Protein AF-A0A2G6IZ63-F1 (afdb_monomer)

Radius of gyration: 17.74 Å; Cα contacts (8 Å, |Δi|>4): 145; chains: 1; boun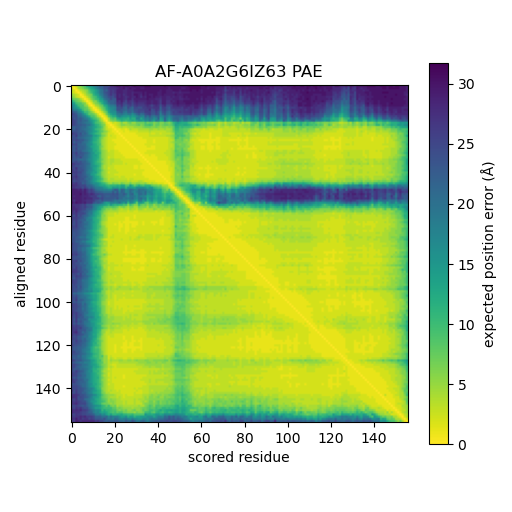ding box: 45×32×62 Å

Foldseek 3Di:
DDDPDPPPPPDVPPQLALLLADLLLQLVLCVLWPDPVRLVVLVCVQPPPDPPPPDDSSRSSSVLSVSLNVDSVSSNVSLVSSCVGQVVLLVVVPPDDPVVLLVVCVVCVVPDDSSNLSSSLSSLSRDNDPSSNVVSVVSSVSVVVVVVVVVVVVVD

Nearest PDB structures (foldseek):
  4mq9-assembly1_F  TM=1.870E-01  e=6.413E+00  Thermus thermophilus HB8

Mean predicted aligned error: 8.06 Å

Structure (mmCIF, N/CA/C/O backbone):
data_AF-A0A2G6IZ63-F1
#
_entry.id   AF-A0A2G6IZ63-F1
#
loop_
_atom_site.group_PDB
_atom_site.id
_atom_site.type_symbol
_atom_site.label_atom_id
_atom_site.label_alt_id
_atom_site.label_comp_id
_atom_site.label_asym_id
_atom_site.label_entity_id
_atom_site.label_seq_id
_atom_site.pdbx_PDB_ins_code
_atom_site.Cartn_x
_atom_site.Cartn_y
_atom_site.Cartn_z
_atom_site.occupancy
_atom_site.B_iso_or_equiv
_atom_site.auth_seq_id
_atom_site.auth_comp_id
_atom_site.auth_asym_id
_atom_site.auth_atom_id
_atom_site.pdbx_PDB_model_num
ATOM 1 N N . MET A 1 1 ? 24.941 15.567 42.173 1.00 46.56 1 MET A N 1
ATOM 2 C CA . MET A 1 1 ? 24.472 16.417 41.058 1.00 46.56 1 MET A CA 1
ATOM 3 C C . MET A 1 1 ? 24.296 15.521 39.843 1.00 46.56 1 MET A C 1
ATOM 5 O O . MET A 1 1 ? 25.286 15.123 39.244 1.00 46.56 1 MET A O 1
ATOM 9 N N . CYS A 1 2 ? 23.062 15.102 39.564 1.00 48.53 2 CYS A N 1
ATOM 10 C CA . CYS A 1 2 ? 22.741 14.231 38.434 1.00 48.53 2 CYS A CA 1
ATOM 11 C C . CYS A 1 2 ? 22.771 15.071 37.153 1.00 48.53 2 CYS A C 1
ATOM 13 O O . CYS A 1 2 ? 22.044 16.058 37.057 1.00 48.53 2 CYS A O 1
ATOM 15 N N . ARG A 1 3 ? 23.634 14.720 36.196 1.00 43.44 3 ARG A N 1
ATOM 16 C CA . ARG A 1 3 ? 23.564 15.293 34.848 1.00 43.44 3 ARG A CA 1
ATOM 17 C C . ARG A 1 3 ? 22.273 14.783 34.197 1.00 43.44 3 ARG A C 1
ATOM 19 O O . ARG A 1 3 ? 22.075 13.570 34.211 1.00 43.44 3 ARG A O 1
ATOM 26 N N . PRO A 1 4 ? 21.405 15.647 33.649 1.00 50.38 4 PRO A N 1
ATOM 27 C CA . PRO A 1 4 ? 20.358 15.173 32.762 1.00 50.38 4 PRO A CA 1
ATOM 28 C C . PRO A 1 4 ? 21.039 14.613 31.511 1.00 50.38 4 PRO A C 1
ATOM 30 O O . PRO A 1 4 ? 21.821 15.311 30.860 1.00 50.38 4 PRO A O 1
ATOM 33 N N . GLU A 1 5 ? 20.796 13.337 31.215 1.00 49.00 5 GLU A N 1
ATOM 34 C CA . GLU A 1 5 ? 21.132 12.783 29.909 1.00 49.00 5 GLU A CA 1
ATOM 35 C C . GLU A 1 5 ? 20.409 13.608 28.837 1.00 49.00 5 GLU A C 1
ATOM 37 O O . GLU A 1 5 ? 19.260 14.016 29.050 1.00 49.00 5 GLU A O 1
ATOM 42 N N . PRO A 1 6 ? 21.062 13.908 27.703 1.00 43.09 6 PRO A N 1
ATOM 43 C CA . PRO A 1 6 ? 20.392 14.570 26.605 1.00 43.09 6 PRO A CA 1
ATOM 44 C C . PRO A 1 6 ? 19.285 13.641 26.109 1.00 43.09 6 PRO A C 1
ATOM 46 O O . PRO A 1 6 ? 19.544 12.636 25.452 1.00 43.09 6 PRO A O 1
ATOM 49 N N . SER A 1 7 ? 18.051 13.998 26.472 1.00 43.84 7 SER A N 1
ATOM 50 C CA . SER A 1 7 ? 16.821 13.506 25.868 1.00 43.84 7 SER A CA 1
ATOM 51 C C . SER A 1 7 ? 17.053 13.444 24.365 1.00 43.84 7 SER A C 1
ATOM 53 O O . SER A 1 7 ? 17.343 14.477 23.754 1.00 43.84 7 SER A O 1
ATOM 55 N N . ALA A 1 8 ? 17.043 12.230 23.811 1.00 42.34 8 ALA A N 1
ATOM 56 C CA . ALA A 1 8 ? 17.238 11.991 22.396 1.00 42.34 8 ALA A CA 1
ATOM 57 C C . ALA A 1 8 ? 16.193 12.818 21.650 1.00 42.34 8 ALA A C 1
ATOM 59 O O . ALA A 1 8 ? 15.009 12.487 21.610 1.00 42.34 8 ALA A O 1
ATOM 60 N N . VAL A 1 9 ? 16.658 13.957 21.144 1.00 41.88 9 VAL A N 1
ATOM 61 C CA . VAL A 1 9 ? 15.921 14.862 20.285 1.00 41.88 9 VAL A CA 1
ATOM 62 C C . VAL A 1 9 ? 15.318 13.995 19.196 1.00 41.88 9 VAL A C 1
ATOM 64 O O . VAL A 1 9 ? 16.049 13.304 18.489 1.00 41.88 9 VAL A O 1
ATOM 67 N N . PHE A 1 10 ? 13.986 13.996 19.145 1.00 48.41 10 PHE A N 1
ATOM 68 C CA . PHE A 1 10 ? 13.156 13.404 18.108 1.00 48.41 10 PHE A CA 1
ATOM 69 C C . PHE A 1 10 ? 13.755 13.794 16.753 1.00 48.41 10 PHE A C 1
ATOM 71 O O . PHE A 1 10 ? 13.500 14.877 16.225 1.00 48.41 10 PHE A O 1
ATOM 78 N N . ALA A 1 11 ? 14.609 12.933 16.203 1.00 37.75 11 ALA A N 1
ATOM 79 C CA . ALA A 1 11 ? 14.905 12.999 14.794 1.00 37.75 11 ALA A CA 1
ATOM 80 C C . ALA A 1 11 ? 13.548 12.810 14.109 1.00 37.75 11 ALA A C 1
ATOM 82 O O . ALA A 1 11 ? 12.809 11.896 14.499 1.00 37.75 11 ALA A O 1
ATOM 83 N N . PRO A 1 12 ? 13.178 13.621 13.108 1.00 41.50 12 PRO A N 1
ATOM 84 C CA . PRO A 1 12 ? 12.194 13.147 12.163 1.00 41.50 12 PRO A CA 1
ATOM 85 C C . PRO A 1 12 ? 12.874 11.949 11.498 1.00 41.50 12 PRO A C 1
ATOM 87 O O . PRO A 1 12 ? 13.696 12.119 10.600 1.00 41.50 12 PRO A O 1
ATOM 90 N N . LEU A 1 13 ? 12.650 10.744 12.037 1.00 42.03 13 LEU A N 1
ATOM 91 C CA . LEU A 1 13 ? 13.073 9.497 11.419 1.00 42.03 13 LEU A CA 1
ATOM 92 C C . LEU A 1 13 ? 12.456 9.545 10.034 1.00 42.03 13 LEU A C 1
ATOM 94 O O . LEU A 1 13 ? 11.238 9.458 9.900 1.00 42.03 13 LEU A O 1
ATOM 98 N N . LEU A 1 14 ? 13.307 9.825 9.050 1.00 44.19 14 LEU A N 1
ATOM 99 C CA . LEU A 1 14 ? 12.985 9.939 7.640 1.00 44.19 14 LEU A CA 1
ATOM 100 C C . LEU A 1 14 ? 12.057 8.780 7.294 1.00 44.19 14 LEU A C 1
ATOM 102 O O . LEU A 1 14 ? 12.496 7.633 7.227 1.00 44.19 14 LEU A O 1
ATOM 106 N N . ALA A 1 15 ? 10.760 9.063 7.183 1.00 50.75 15 ALA A N 1
ATOM 107 C CA . ALA A 1 15 ? 9.773 8.045 6.904 1.00 50.75 15 ALA A CA 1
ATOM 108 C C . ALA A 1 15 ? 10.054 7.534 5.492 1.00 50.75 15 ALA A C 1
ATOM 110 O O . ALA A 1 15 ? 9.684 8.170 4.513 1.00 50.75 15 ALA A O 1
ATOM 111 N N . SER A 1 16 ? 10.723 6.392 5.399 1.00 59.72 16 SER A N 1
ATOM 112 C CA . SER A 1 16 ? 10.650 5.544 4.225 1.00 59.72 16 SER A CA 1
ATOM 113 C C . SER A 1 16 ? 10.317 4.126 4.682 1.00 59.72 16 SER A C 1
ATOM 115 O O . SER A 1 16 ? 11.208 3.408 5.140 1.00 59.72 16 SER A O 1
ATOM 117 N N . PRO A 1 17 ? 9.030 3.744 4.704 1.00 62.56 17 PRO A N 1
ATOM 118 C CA . PRO A 1 17 ? 8.596 2.808 5.732 1.00 62.56 17 PRO A CA 1
ATOM 119 C C . PRO A 1 17 ? 7.971 1.531 5.157 1.00 62.56 17 PRO A C 1
ATOM 121 O O . PRO A 1 17 ? 7.474 0.699 5.909 1.00 62.56 17 PRO A O 1
ATOM 124 N N . LEU A 1 18 ? 8.055 1.328 3.835 1.00 80.31 18 LEU A N 1
ATOM 125 C CA . LEU A 1 18 ? 7.557 0.118 3.177 1.00 80.31 18 LEU A CA 1
ATOM 126 C C . LEU A 1 18 ? 8.458 -1.103 3.374 1.00 80.31 18 LEU A C 1
ATOM 128 O O . LEU A 1 18 ? 7.956 -2.218 3.301 1.00 80.31 18 LEU A O 1
ATOM 132 N N . SER A 1 19 ? 9.749 -0.935 3.679 1.00 72.94 19 SER A N 1
ATOM 133 C CA . SER A 1 19 ? 10.661 -2.069 3.918 1.00 72.94 19 SER A CA 1
ATOM 134 C C . SER A 1 19 ? 10.224 -2.953 5.096 1.00 72.94 19 SER A C 1
ATOM 136 O O . SER A 1 19 ? 10.508 -4.151 5.126 1.00 72.94 19 SER A O 1
ATOM 138 N N . ALA A 1 20 ? 9.472 -2.386 6.046 1.00 79.31 20 ALA A N 1
ATOM 139 C CA . ALA A 1 20 ? 8.883 -3.111 7.169 1.00 79.31 20 ALA A CA 1
ATOM 140 C C . ALA A 1 20 ? 7.546 -3.805 6.831 1.00 79.31 20 ALA A C 1
ATOM 142 O O . ALA A 1 20 ? 7.130 -4.707 7.565 1.00 79.31 20 ALA A O 1
ATOM 143 N N . ALA A 1 21 ? 6.863 -3.406 5.753 1.00 88.19 21 ALA A N 1
ATOM 144 C CA . ALA A 1 21 ? 5.627 -4.039 5.297 1.00 88.19 21 ALA A CA 1
ATOM 145 C C . ALA A 1 21 ? 5.904 -5.438 4.736 1.00 88.19 21 ALA A C 1
ATOM 147 O O . ALA A 1 21 ? 7.043 -5.786 4.429 1.00 88.19 21 ALA A O 1
ATOM 148 N N . SER A 1 22 ? 4.881 -6.282 4.612 1.00 88.69 22 SER A N 1
ATOM 149 C CA . SER A 1 22 ? 5.045 -7.613 4.007 1.00 88.69 22 SER A CA 1
ATOM 150 C C . SER A 1 22 ? 5.221 -7.533 2.479 1.00 88.69 22 SER A C 1
ATOM 152 O O . SER A 1 22 ? 4.597 -6.692 1.842 1.00 88.69 22 SER A O 1
ATOM 154 N N . GLU A 1 23 ? 6.032 -8.413 1.865 1.00 90.81 23 GLU A N 1
ATOM 155 C CA . GLU A 1 23 ? 6.266 -8.400 0.398 1.00 90.81 23 GLU A CA 1
ATOM 156 C C . GLU A 1 23 ? 4.946 -8.455 -0.382 1.00 90.81 23 GLU A C 1
ATOM 158 O O . GLU A 1 23 ? 4.742 -7.671 -1.303 1.00 90.81 23 GLU A O 1
ATOM 163 N N . GLY A 1 24 ? 4.007 -9.307 0.047 1.00 91.25 24 GLY A N 1
ATOM 164 C CA . GLY A 1 24 ? 2.692 -9.421 -0.588 1.00 91.25 24 GLY A CA 1
ATOM 165 C C . GLY A 1 24 ? 1.842 -8.150 -0.491 1.00 91.25 24 GLY A C 1
ATOM 166 O O . GLY A 1 24 ? 1.070 -7.862 -1.399 1.00 91.25 24 GLY A O 1
ATOM 167 N N . VAL A 1 25 ? 2.000 -7.351 0.566 1.00 94.06 25 VAL A N 1
ATOM 168 C CA . VAL A 1 25 ? 1.303 -6.061 0.690 1.00 94.06 25 VAL A CA 1
ATOM 169 C C . VAL A 1 25 ? 1.933 -5.004 -0.192 1.00 94.06 25 VAL A C 1
ATOM 171 O O . VAL A 1 25 ? 1.208 -4.228 -0.808 1.00 94.06 25 VAL A O 1
ATOM 174 N N . ILE A 1 26 ? 3.260 -5.000 -0.310 1.00 94.50 26 ILE A N 1
ATOM 175 C CA . ILE A 1 26 ? 3.951 -4.126 -1.256 1.00 94.50 26 ILE A CA 1
ATOM 176 C C . ILE A 1 26 ? 3.521 -4.484 -2.692 1.00 94.50 26 ILE A C 1
ATOM 178 O O . ILE A 1 26 ? 3.128 -3.594 -3.442 1.00 94.50 26 ILE A O 1
ATOM 182 N N . GLU A 1 27 ? 3.491 -5.773 -3.055 1.00 93.00 27 GLU A N 1
ATOM 183 C CA . GLU A 1 27 ? 2.988 -6.256 -4.356 1.00 93.00 27 GLU A CA 1
ATOM 184 C C . GLU A 1 27 ? 1.541 -5.799 -4.607 1.00 93.00 27 GLU A C 1
ATOM 186 O O . GLU A 1 27 ? 1.218 -5.300 -5.686 1.00 93.00 27 GLU A O 1
ATOM 191 N N . GLN A 1 28 ? 0.672 -5.913 -3.602 1.00 92.88 28 GLN A N 1
ATOM 192 C CA . GLN A 1 28 ? -0.724 -5.499 -3.711 1.00 92.88 28 GLN A CA 1
ATOM 193 C C . GLN A 1 28 ? -0.880 -3.978 -3.842 1.00 92.88 28 GLN A C 1
ATOM 195 O O . GLN A 1 28 ? -1.680 -3.522 -4.655 1.00 92.88 28 GLN A O 1
ATOM 200 N N . LEU A 1 29 ? -0.104 -3.184 -3.098 1.00 94.88 29 LEU A N 1
ATOM 201 C CA . LEU A 1 29 ? -0.088 -1.725 -3.229 1.00 94.88 29 LEU A CA 1
ATOM 202 C C . LEU A 1 29 ? 0.347 -1.292 -4.629 1.00 94.88 29 LEU A C 1
ATOM 204 O O . LEU A 1 29 ? -0.280 -0.401 -5.202 1.00 94.88 29 LEU A O 1
ATOM 208 N N . ILE A 1 30 ? 1.360 -1.952 -5.199 1.00 94.19 30 ILE A N 1
ATOM 209 C CA . ILE A 1 30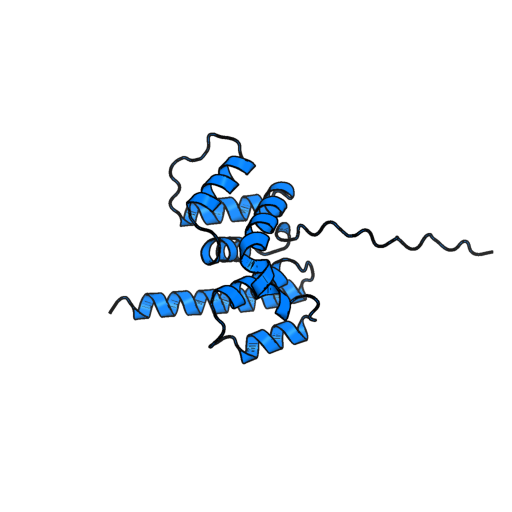 ? 1.786 -1.727 -6.584 1.00 94.19 30 ILE A CA 1
ATOM 210 C C . ILE A 1 30 ? 0.621 -2.015 -7.533 1.00 94.19 30 ILE A C 1
ATOM 212 O O . ILE A 1 30 ? 0.230 -1.134 -8.292 1.00 94.19 30 ILE A O 1
ATOM 216 N N . GLY A 1 31 ? 0.027 -3.210 -7.452 1.00 90.81 31 GLY A N 1
ATOM 217 C CA . GLY A 1 31 ? -1.028 -3.638 -8.376 1.00 90.81 31 GLY A CA 1
ATOM 218 C C . GLY A 1 31 ? -2.330 -2.833 -8.288 1.00 90.81 31 GLY A C 1
ATOM 219 O O . GLY A 1 31 ? -3.066 -2.759 -9.267 1.00 90.81 31 GLY A O 1
ATOM 220 N N . LEU A 1 32 ? -2.625 -2.226 -7.134 1.00 90.25 32 LEU A N 1
ATOM 221 C CA . LEU A 1 32 ? -3.811 -1.384 -6.937 1.00 90.25 32 LEU A CA 1
ATOM 222 C C . LEU A 1 32 ? -3.611 0.074 -7.363 1.00 90.25 32 LEU A C 1
ATOM 224 O O . LEU A 1 32 ? -4.601 0.789 -7.521 1.00 90.25 32 LEU A O 1
ATOM 228 N N . THR A 1 33 ? -2.363 0.526 -7.493 1.00 94.44 33 THR A N 1
ATOM 229 C CA . THR A 1 33 ? -2.054 1.962 -7.563 1.00 94.44 33 THR A CA 1
ATOM 230 C C . THR A 1 33 ? -1.292 2.341 -8.823 1.00 94.44 33 THR A C 1
ATOM 232 O O . THR A 1 33 ? -1.609 3.355 -9.436 1.00 94.44 33 THR A O 1
ATOM 235 N N . LEU A 1 34 ? -0.287 1.552 -9.204 1.00 93.06 34 LEU A N 1
ATOM 236 C CA . LEU A 1 34 ? 0.649 1.903 -10.265 1.00 93.06 34 LEU A CA 1
ATOM 237 C C . LEU A 1 34 ? 0.283 1.210 -11.574 1.00 93.06 34 LEU A C 1
ATOM 239 O O . LEU A 1 34 ? -0.117 0.044 -11.601 1.00 93.06 34 LEU A O 1
ATOM 243 N N . ASN A 1 35 ? 0.487 1.913 -12.683 1.00 91.31 35 ASN A N 1
ATOM 244 C CA . ASN A 1 35 ? 0.390 1.320 -14.010 1.00 91.31 35 ASN A CA 1
ATOM 245 C C . ASN A 1 35 ? 1.712 0.641 -14.434 1.00 91.31 35 ASN A C 1
ATOM 247 O O . ASN A 1 35 ? 2.755 0.777 -13.793 1.00 91.31 35 ASN A O 1
ATOM 251 N N . ALA A 1 36 ? 1.679 -0.109 -15.540 1.00 87.88 36 ALA A N 1
ATOM 252 C CA . ALA A 1 36 ? 2.839 -0.866 -16.018 1.00 87.88 36 ALA A CA 1
ATOM 253 C C . ALA A 1 36 ? 4.051 0.015 -16.383 1.00 87.88 36 ALA A C 1
ATOM 255 O O . ALA A 1 36 ? 5.187 -0.396 -16.144 1.00 87.88 36 ALA A O 1
ATOM 256 N N . LEU A 1 37 ? 3.826 1.220 -16.923 1.00 89.56 37 LEU A N 1
ATOM 257 C CA . LEU A 1 37 ? 4.903 2.149 -17.283 1.00 89.56 37 LEU A CA 1
ATOM 258 C C . LEU A 1 37 ? 5.610 2.678 -16.032 1.00 89.56 37 LEU A C 1
ATOM 260 O O . LEU A 1 37 ? 6.836 2.725 -15.992 1.00 89.56 37 LEU A O 1
ATOM 264 N N . GLU A 1 38 ? 4.848 3.018 -14.992 1.00 93.50 38 GLU A N 1
ATOM 265 C CA . GLU A 1 38 ? 5.393 3.468 -13.707 1.00 93.50 38 GLU A CA 1
ATOM 266 C C . GLU A 1 38 ? 6.215 2.372 -13.026 1.00 93.50 38 GLU A C 1
ATOM 268 O O . GLU A 1 38 ? 7.307 2.634 -12.522 1.00 93.50 38 GLU A O 1
ATOM 273 N N . VAL A 1 39 ? 5.727 1.129 -13.057 1.00 91.50 39 VAL A N 1
ATOM 274 C CA . VAL A 1 39 ? 6.460 -0.024 -12.517 1.00 91.50 39 VAL A CA 1
ATOM 275 C C . VAL A 1 39 ? 7.766 -0.257 -13.273 1.00 91.50 39 VAL A C 1
ATOM 277 O O . VAL A 1 39 ? 8.798 -0.459 -12.634 1.00 91.50 39 VAL A O 1
ATOM 280 N N . SER A 1 40 ? 7.745 -0.200 -14.609 1.00 87.94 40 SER A N 1
ATOM 281 C CA . SER A 1 40 ? 8.962 -0.335 -15.420 1.00 87.94 40 SER A CA 1
ATOM 282 C C . SER A 1 40 ? 9.976 0.754 -15.077 1.00 87.94 40 SER A C 1
ATOM 284 O O . SER A 1 40 ? 11.127 0.448 -14.781 1.00 87.94 40 SER A O 1
ATOM 286 N N . ALA A 1 41 ? 9.534 2.014 -15.017 1.00 89.81 41 ALA A N 1
ATOM 287 C CA . ALA A 1 41 ? 10.400 3.142 -14.690 1.00 89.81 41 ALA A CA 1
ATOM 288 C C . ALA A 1 41 ? 11.038 3.010 -13.294 1.00 89.81 41 ALA A C 1
ATOM 290 O O . ALA A 1 41 ? 12.218 3.315 -13.118 1.00 89.81 41 ALA A O 1
ATOM 291 N N . LEU A 1 42 ? 10.289 2.520 -12.299 1.00 91.25 42 LEU A N 1
ATOM 292 C CA . LEU A 1 42 ? 10.815 2.263 -10.953 1.00 91.25 42 LEU A CA 1
ATOM 293 C C . LEU A 1 42 ? 11.830 1.109 -10.926 1.00 91.25 42 LEU A C 1
ATOM 295 O O . LEU A 1 42 ? 12.830 1.180 -10.205 1.00 91.25 42 LEU A O 1
ATOM 299 N N . LEU A 1 43 ? 11.610 0.053 -11.710 1.00 89.62 43 LEU A N 1
ATOM 300 C CA . LEU A 1 43 ? 12.563 -1.053 -11.840 1.00 89.62 43 LEU A CA 1
ATOM 301 C C . LEU A 1 43 ? 13.866 -0.603 -12.519 1.00 89.62 43 LEU A C 1
ATOM 303 O O . LEU A 1 43 ? 14.949 -0.903 -12.012 1.00 89.62 43 LEU A O 1
ATOM 307 N N . ASP A 1 44 ? 13.779 0.179 -13.593 1.00 88.44 44 ASP A N 1
ATOM 308 C CA . ASP A 1 44 ? 14.953 0.723 -14.287 1.00 88.44 44 ASP A CA 1
ATOM 309 C C . ASP A 1 44 ? 15.756 1.667 -13.382 1.00 88.44 44 ASP A C 1
ATOM 311 O O . ASP A 1 44 ? 16.985 1.589 -13.312 1.00 88.44 44 ASP A O 1
ATOM 315 N N . ALA A 1 45 ? 15.067 2.510 -12.607 1.00 86.62 45 ALA A N 1
ATOM 316 C CA . ALA A 1 45 ? 15.693 3.431 -11.660 1.00 86.62 45 ALA A CA 1
ATOM 317 C C . ALA A 1 45 ? 16.381 2.736 -10.469 1.00 86.62 45 ALA A C 1
ATOM 319 O O . ALA A 1 45 ? 17.212 3.355 -9.802 1.00 86.62 45 ALA A O 1
ATOM 320 N N . THR A 1 46 ? 16.039 1.477 -10.173 1.00 82.38 46 THR A N 1
ATOM 321 C CA . THR A 1 46 ? 16.630 0.715 -9.057 1.00 82.38 46 THR A CA 1
ATOM 322 C C . THR A 1 46 ? 17.767 -0.208 -9.489 1.00 82.38 46 THR A C 1
ATOM 324 O O . THR A 1 46 ? 18.650 -0.464 -8.678 1.00 82.38 46 THR A O 1
ATOM 327 N N . HIS A 1 47 ? 17.783 -0.681 -10.741 1.00 72.88 47 HIS A N 1
ATOM 328 C CA . HIS A 1 47 ? 18.776 -1.654 -11.230 1.00 72.88 47 HIS A CA 1
ATOM 329 C C . HIS A 1 47 ? 19.699 -1.128 -12.339 1.00 72.88 47 HIS A C 1
ATOM 331 O O . HIS A 1 47 ? 20.627 -1.833 -12.734 1.00 72.88 47 HIS A O 1
ATOM 337 N N . GLY A 1 48 ? 19.477 0.093 -12.834 1.00 59.75 48 GLY A N 1
ATOM 338 C CA . GLY A 1 48 ? 20.138 0.592 -14.039 1.00 59.75 48 GLY 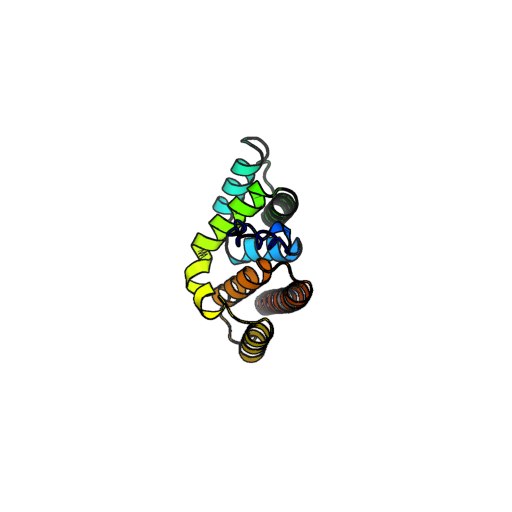A CA 1
ATOM 339 C C . GLY A 1 48 ? 19.522 0.001 -15.313 1.00 59.75 48 GLY A C 1
ATOM 340 O O . GLY A 1 48 ? 18.906 -1.067 -15.301 1.00 59.75 48 GLY A O 1
ATOM 341 N N . ALA A 1 49 ? 19.661 0.724 -16.427 1.00 50.00 49 ALA A N 1
ATOM 342 C CA . ALA A 1 49 ? 19.111 0.327 -17.721 1.00 50.00 49 ALA A CA 1
ATOM 343 C C . ALA A 1 49 ? 19.752 -0.991 -18.189 1.00 50.00 49 ALA A C 1
ATOM 345 O O . ALA A 1 49 ? 20.940 -1.025 -18.506 1.00 50.00 49 ALA A O 1
ATOM 346 N N . GLY A 1 50 ? 18.978 -2.079 -18.212 1.00 47.94 50 GLY A N 1
ATOM 347 C CA . GLY A 1 50 ? 19.482 -3.376 -18.678 1.00 47.94 50 GLY A CA 1
ATOM 348 C C . GLY A 1 50 ? 18.802 -4.628 -18.130 1.00 47.94 50 GLY A C 1
ATOM 349 O O . GLY A 1 50 ? 19.278 -5.721 -18.406 1.00 47.94 50 GLY A O 1
ATOM 350 N N . SER A 1 51 ? 17.710 -4.519 -17.365 1.00 49.78 51 SER A N 1
ATOM 351 C CA . SER A 1 51 ? 17.001 -5.704 -16.844 1.00 49.78 51 SER A CA 1
ATOM 352 C C . SER A 1 51 ? 15.496 -5.715 -17.122 1.00 49.78 51 SER A C 1
ATOM 354 O O . SER A 1 51 ? 14.752 -6.438 -16.455 1.00 49.78 51 SER A O 1
ATOM 356 N N . ALA A 1 52 ? 15.057 -4.918 -18.096 1.00 49.88 52 ALA A N 1
ATOM 357 C CA . ALA A 1 52 ? 13.692 -4.891 -18.609 1.00 49.88 52 ALA A CA 1
ATOM 358 C C . ALA A 1 52 ? 13.470 -5.971 -19.683 1.00 49.88 52 ALA A C 1
ATOM 360 O O . ALA A 1 52 ? 12.770 -5.736 -20.664 1.00 49.88 52 ALA A O 1
ATOM 361 N N . ASP A 1 53 ? 14.069 -7.156 -19.517 1.00 50.12 53 ASP A N 1
ATOM 362 C CA . ASP A 1 53 ? 13.565 -8.327 -20.234 1.00 50.12 53 ASP A CA 1
ATOM 363 C C . ASP A 1 53 ? 12.094 -8.480 -19.849 1.00 50.12 53 ASP A C 1
ATOM 365 O O . ASP A 1 53 ? 11.762 -8.406 -18.665 1.00 50.12 53 ASP A O 1
ATOM 369 N N . GLU A 1 54 ? 11.234 -8.611 -20.858 1.00 57.75 54 GLU A N 1
ATOM 370 C CA . GLU A 1 54 ? 9.770 -8.525 -20.830 1.00 57.75 54 GLU A CA 1
ATOM 371 C C . GLU A 1 54 ? 9.123 -9.371 -19.717 1.00 57.75 54 GLU A C 1
ATOM 373 O O . GLU A 1 54 ? 8.582 -10.461 -19.926 1.00 57.75 54 GLU A O 1
ATOM 378 N N . LEU A 1 55 ? 9.157 -8.875 -18.481 1.00 59.50 55 LEU A N 1
ATOM 379 C CA . LEU A 1 55 ? 8.485 -9.519 -17.369 1.00 59.50 55 LEU A CA 1
ATOM 380 C C . LEU A 1 55 ? 6.984 -9.345 -17.572 1.00 59.50 55 LEU A C 1
ATOM 382 O O . LEU A 1 55 ? 6.472 -8.232 -17.696 1.00 59.50 55 LEU A O 1
ATOM 386 N N . ARG A 1 56 ? 6.250 -10.463 -17.526 1.00 72.75 56 ARG A N 1
ATOM 387 C CA . ARG A 1 56 ? 4.789 -10.422 -17.382 1.00 72.75 56 ARG A CA 1
ATOM 388 C C . ARG A 1 56 ? 4.434 -9.508 -16.195 1.00 72.75 56 ARG A C 1
ATOM 390 O O . ARG A 1 56 ? 5.137 -9.580 -15.184 1.00 72.75 56 ARG A O 1
ATOM 397 N N . PRO A 1 57 ? 3.335 -8.730 -16.244 1.00 73.94 57 PRO A N 1
ATOM 398 C CA . PRO A 1 57 ? 3.030 -7.705 -15.237 1.00 73.94 57 PRO A CA 1
ATOM 399 C C . PRO A 1 57 ? 3.144 -8.185 -13.781 1.00 73.94 57 PRO A C 1
ATOM 401 O O . PRO A 1 57 ? 3.770 -7.535 -12.952 1.00 73.94 57 PRO A O 1
ATOM 404 N N . VAL A 1 58 ? 2.652 -9.393 -13.488 1.00 81.25 58 VAL A N 1
ATOM 405 C CA . VAL A 1 58 ? 2.734 -10.003 -12.148 1.00 81.25 58 VAL A CA 1
ATOM 406 C C . VAL A 1 58 ? 4.180 -10.248 -11.694 1.00 81.25 58 VAL A C 1
ATOM 408 O O . VAL A 1 58 ? 4.512 -10.045 -10.529 1.00 81.25 58 VAL A O 1
ATOM 411 N N . ALA A 1 59 ? 5.064 -10.675 -12.597 1.00 85.88 59 ALA A N 1
ATOM 412 C CA . ALA A 1 59 ? 6.472 -10.890 -12.272 1.00 85.88 59 ALA A CA 1
ATOM 413 C C . ALA A 1 59 ? 7.201 -9.560 -12.019 1.00 85.88 59 ALA A C 1
ATOM 415 O O . ALA A 1 59 ? 8.040 -9.492 -11.121 1.00 85.88 59 ALA A O 1
ATOM 416 N N . ALA A 1 60 ? 6.836 -8.500 -12.749 1.00 87.69 60 ALA A N 1
ATOM 417 C CA . ALA A 1 60 ? 7.353 -7.154 -12.517 1.00 87.69 60 ALA A CA 1
ATOM 418 C C . ALA A 1 60 ? 6.930 -6.611 -11.139 1.00 87.69 60 ALA A C 1
ATOM 420 O O . ALA A 1 60 ? 7.772 -6.089 -10.409 1.00 87.69 60 ALA A O 1
ATOM 421 N N . TYR A 1 61 ? 5.668 -6.809 -10.735 1.00 90.19 61 TYR A N 1
ATOM 422 C CA . TYR A 1 61 ? 5.174 -6.375 -9.420 1.00 90.19 61 TYR A CA 1
ATOM 423 C C . TYR A 1 61 ? 5.901 -7.078 -8.275 1.00 90.19 61 TYR A C 1
ATOM 425 O O . TYR A 1 61 ? 6.396 -6.416 -7.367 1.00 90.19 61 TYR A O 1
ATOM 433 N N . ARG A 1 62 ? 6.046 -8.407 -8.349 1.00 90.38 62 ARG A N 1
ATOM 434 C CA . ARG A 1 62 ? 6.791 -9.188 -7.345 1.00 90.38 62 ARG A CA 1
ATOM 435 C C . ARG A 1 62 ? 8.242 -8.766 -7.247 1.00 90.38 62 ARG A C 1
ATOM 437 O O . ARG A 1 62 ? 8.777 -8.626 -6.152 1.00 90.38 62 ARG A O 1
ATOM 444 N N . ARG A 1 63 ? 8.883 -8.557 -8.399 1.00 91.19 63 ARG A N 1
ATOM 445 C CA . ARG A 1 63 ? 10.268 -8.104 -8.443 1.00 91.19 63 ARG A CA 1
ATOM 446 C C . ARG A 1 63 ? 10.414 -6.746 -7.765 1.00 91.19 63 ARG A C 1
ATOM 448 O O . ARG A 1 63 ? 11.263 -6.613 -6.892 1.00 91.19 63 ARG A O 1
ATOM 455 N N . LEU A 1 64 ? 9.578 -5.769 -8.119 1.00 91.00 64 LEU A N 1
ATOM 456 C CA . LEU A 1 64 ? 9.626 -4.440 -7.510 1.00 91.00 64 LEU A CA 1
ATOM 457 C C . LEU A 1 64 ? 9.324 -4.496 -6.006 1.00 91.00 64 LEU A C 1
ATOM 459 O O . LEU A 1 64 ? 10.014 -3.843 -5.230 1.00 91.00 64 LEU A O 1
ATOM 463 N N . ALA A 1 65 ? 8.356 -5.316 -5.587 1.00 92.94 65 ALA A N 1
ATOM 464 C CA . ALA A 1 65 ? 8.016 -5.505 -4.180 1.00 92.94 65 ALA A CA 1
ATOM 465 C C . ALA A 1 65 ? 9.190 -6.055 -3.359 1.00 92.94 65 ALA A C 1
ATOM 467 O O . ALA A 1 65 ? 9.501 -5.520 -2.295 1.00 92.94 65 ALA A O 1
ATOM 468 N N . ARG A 1 66 ? 9.878 -7.081 -3.872 1.00 92.00 66 ARG A N 1
ATOM 469 C CA . ARG A 1 66 ? 11.072 -7.649 -3.233 1.00 92.00 66 ARG A CA 1
ATOM 470 C C . ARG A 1 66 ? 12.203 -6.635 -3.137 1.00 92.00 66 ARG A C 1
ATOM 472 O O . ARG A 1 66 ? 12.772 -6.440 -2.074 1.00 92.00 66 ARG A O 1
ATOM 479 N N . VAL A 1 67 ? 12.484 -5.939 -4.233 1.00 90.62 67 VAL A N 1
ATOM 480 C CA . VAL A 1 67 ? 13.536 -4.917 -4.283 1.00 90.62 67 VAL A CA 1
ATOM 481 C C . VAL A 1 67 ? 13.251 -3.794 -3.287 1.00 90.62 67 VAL A C 1
ATOM 483 O O . VAL A 1 67 ? 14.135 -3.409 -2.533 1.00 90.62 67 VAL A O 1
ATOM 486 N N . ALA A 1 68 ? 12.017 -3.292 -3.241 1.00 90.88 68 ALA A N 1
ATOM 487 C CA . ALA A 1 68 ? 11.615 -2.249 -2.301 1.00 90.88 68 ALA A CA 1
ATOM 488 C C . ALA A 1 68 ? 11.651 -2.709 -0.832 1.00 90.88 68 ALA A C 1
ATOM 490 O O . ALA A 1 68 ? 11.818 -1.885 0.067 1.00 90.88 68 ALA A O 1
ATOM 491 N N . ARG A 1 69 ? 11.483 -4.014 -0.585 1.00 89.38 69 ARG A N 1
ATOM 492 C CA . ARG A 1 69 ? 11.623 -4.617 0.743 1.00 89.38 69 ARG A CA 1
ATOM 493 C C . ARG A 1 69 ? 13.085 -4.685 1.181 1.00 89.38 69 ARG A C 1
ATOM 495 O O . ARG A 1 69 ? 13.385 -4.357 2.326 1.00 89.38 69 ARG A O 1
ATOM 502 N N . ASP A 1 70 ? 13.957 -5.122 0.278 1.00 88.38 70 ASP A N 1
ATOM 503 C CA . ASP A 1 70 ? 15.347 -5.458 0.588 1.00 88.38 70 ASP A CA 1
ATOM 504 C C . ASP A 1 70 ? 16.294 -4.246 0.493 1.00 88.38 70 ASP A C 1
ATOM 506 O O . ASP A 1 70 ? 17.334 -4.225 1.150 1.00 88.38 70 ASP A O 1
ATOM 510 N N . ASP A 1 71 ? 15.933 -3.216 -0.280 1.00 87.75 71 ASP A N 1
ATOM 511 C CA . ASP A 1 71 ? 16.713 -1.990 -0.459 1.00 87.75 71 ASP A CA 1
ATOM 512 C C . ASP A 1 71 ? 15.937 -0.754 0.022 1.00 87.75 71 ASP A C 1
ATOM 514 O O . ASP A 1 71 ? 14.870 -0.406 -0.490 1.00 87.75 71 ASP A O 1
ATOM 518 N N . PHE A 1 72 ? 16.505 -0.045 1.002 1.00 87.56 72 PHE A N 1
ATOM 519 C CA . PHE A 1 72 ? 15.886 1.141 1.598 1.00 87.56 72 PHE A CA 1
ATOM 520 C C . PHE A 1 72 ? 15.652 2.269 0.581 1.00 87.56 72 PHE A C 1
ATOM 522 O O . PHE A 1 72 ? 14.611 2.925 0.610 1.00 87.56 72 PHE A O 1
ATOM 529 N N . ALA A 1 73 ? 16.593 2.507 -0.337 1.00 89.25 73 ALA A N 1
ATOM 530 C CA . ALA A 1 73 ? 16.473 3.577 -1.321 1.00 89.25 73 ALA A CA 1
ATOM 531 C C . ALA A 1 73 ? 15.421 3.242 -2.391 1.00 89.25 73 ALA A C 1
ATOM 533 O O . ALA A 1 73 ? 14.712 4.130 -2.866 1.00 89.25 73 ALA A O 1
ATOM 534 N N . ALA A 1 74 ? 15.292 1.974 -2.777 1.00 89.94 74 ALA A N 1
ATOM 535 C CA . ALA A 1 74 ? 14.203 1.498 -3.619 1.00 89.94 74 ALA A CA 1
ATOM 536 C C . ALA A 1 74 ? 12.850 1.610 -2.905 1.00 89.94 74 ALA A C 1
ATOM 538 O O . ALA A 1 74 ? 11.896 2.119 -3.495 1.00 89.94 74 ALA A O 1
ATOM 539 N N . GLY A 1 75 ? 12.788 1.225 -1.626 1.00 91.31 75 GLY A N 1
ATOM 540 C CA . GLY A 1 75 ? 11.617 1.412 -0.770 1.00 91.31 75 GLY A CA 1
ATOM 541 C C . GLY A 1 75 ? 11.173 2.875 -0.698 1.00 91.31 75 GLY A C 1
ATOM 542 O O . GLY A 1 75 ? 9.990 3.165 -0.860 1.00 91.31 75 GLY A O 1
ATOM 543 N N . ALA A 1 76 ? 12.119 3.810 -0.566 1.00 91.12 76 ALA A N 1
ATOM 544 C CA . ALA A 1 76 ? 11.851 5.249 -0.563 1.00 91.12 76 ALA A CA 1
ATOM 545 C C . ALA A 1 76 ? 11.304 5.773 -1.883 1.00 91.12 76 ALA A C 1
ATOM 547 O O . ALA A 1 76 ? 10.367 6.570 -1.889 1.00 91.12 76 ALA A O 1
ATOM 548 N N . ARG A 1 77 ? 11.854 5.309 -3.007 1.00 92.12 77 ARG A N 1
ATOM 549 C CA . ARG A 1 77 ? 11.351 5.687 -4.332 1.00 92.12 77 ARG A CA 1
ATOM 550 C C . ARG A 1 77 ? 9.933 5.176 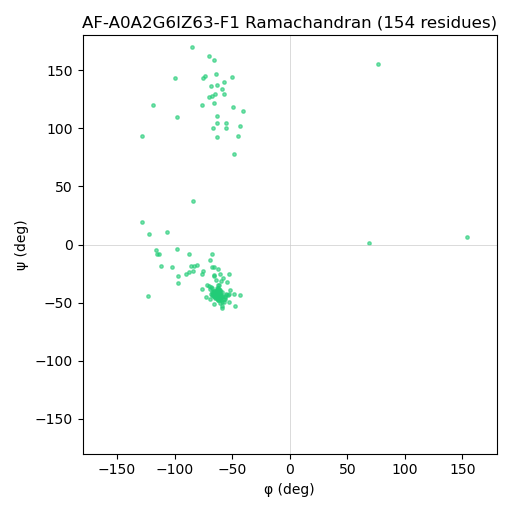-4.556 1.00 92.12 77 ARG A C 1
ATOM 552 O O . ARG A 1 77 ? 9.092 5.936 -5.030 1.00 92.12 77 ARG A O 1
ATOM 559 N N . LEU A 1 78 ? 9.661 3.923 -4.186 1.00 93.75 78 LEU A N 1
ATOM 560 C CA . LEU A 1 78 ? 8.318 3.358 -4.277 1.00 93.75 78 LEU A CA 1
ATOM 561 C C . LEU A 1 78 ? 7.332 4.114 -3.375 1.00 93.75 78 LEU A C 1
ATOM 563 O O . LEU A 1 78 ? 6.250 4.465 -3.833 1.00 93.75 78 LEU A O 1
ATOM 567 N N . ASP A 1 79 ? 7.709 4.410 -2.129 1.00 93.88 79 ASP A N 1
ATOM 568 C CA . ASP A 1 79 ? 6.861 5.167 -1.200 1.00 93.88 79 ASP A CA 1
ATOM 569 C C . ASP A 1 79 ? 6.547 6.573 -1.729 1.00 93.88 79 ASP A C 1
ATOM 571 O O . ASP A 1 79 ? 5.397 7.001 -1.694 1.00 93.88 79 ASP A O 1
ATOM 575 N N . GLY A 1 80 ? 7.537 7.260 -2.311 1.00 93.31 80 GLY A N 1
ATOM 576 C CA . GLY A 1 80 ? 7.337 8.554 -2.965 1.00 93.31 80 GLY A CA 1
ATOM 577 C C . GLY A 1 80 ? 6.392 8.484 -4.169 1.00 93.31 80 GLY A C 1
ATOM 578 O O . GLY A 1 80 ? 5.523 9.343 -4.321 1.00 93.31 80 GLY A O 1
ATOM 579 N N . ALA A 1 81 ? 6.507 7.442 -4.998 1.00 94.31 81 ALA A N 1
ATOM 580 C CA . ALA A 1 81 ? 5.583 7.217 -6.108 1.00 94.31 81 ALA A CA 1
ATOM 581 C C . ALA A 1 81 ? 4.151 6.960 -5.605 1.00 94.31 81 ALA A C 1
ATOM 583 O O . ALA A 1 81 ? 3.205 7.580 -6.089 1.00 94.31 81 ALA A O 1
ATOM 584 N N . LEU A 1 82 ? 3.987 6.109 -4.586 1.00 95.44 82 LEU A N 1
ATOM 585 C CA . LEU A 1 82 ? 2.687 5.851 -3.961 1.00 95.44 82 LEU A CA 1
ATOM 586 C C . LEU A 1 82 ? 2.104 7.112 -3.313 1.00 95.44 82 LEU A C 1
ATOM 588 O O . LEU A 1 82 ? 0.904 7.348 -3.440 1.00 95.44 82 LEU A O 1
ATOM 592 N N . ALA A 1 83 ? 2.925 7.959 -2.687 1.00 94.19 83 ALA A N 1
ATOM 593 C CA . ALA A 1 83 ? 2.478 9.224 -2.108 1.00 94.19 83 ALA A CA 1
ATOM 594 C C . ALA A 1 83 ? 1.837 10.143 -3.162 1.00 94.19 83 ALA A C 1
ATOM 596 O O . ALA A 1 83 ? 0.778 10.715 -2.902 1.00 94.19 83 ALA A O 1
ATOM 597 N N . GLY A 1 84 ? 2.407 10.220 -4.372 1.00 93.88 84 GLY A N 1
ATOM 598 C CA . GLY A 1 84 ? 1.831 10.986 -5.486 1.00 93.88 84 GLY A CA 1
ATOM 599 C C . GLY A 1 84 ? 0.410 10.548 -5.870 1.00 93.88 84 GLY A C 1
ATOM 600 O O . GLY A 1 84 ? -0.404 11.372 -6.288 1.00 93.88 84 GLY A O 1
ATOM 601 N N . HIS A 1 85 ? 0.078 9.272 -5.657 1.00 95.56 85 HIS A N 1
ATOM 602 C CA . HIS A 1 85 ? -1.232 8.698 -5.979 1.00 95.56 85 HIS A CA 1
ATOM 603 C C . HIS A 1 85 ? -2.194 8.635 -4.794 1.00 95.56 85 HIS A C 1
ATOM 605 O O . HIS A 1 85 ? -3.411 8.755 -4.972 1.00 95.56 85 HIS A O 1
ATOM 611 N N . LEU A 1 86 ? -1.682 8.426 -3.583 1.00 96.31 86 LEU A N 1
ATOM 612 C CA . LEU A 1 86 ? -2.489 8.044 -2.424 1.00 96.31 86 LEU A CA 1
ATOM 613 C C . LEU A 1 86 ? -2.588 9.127 -1.349 1.00 96.31 86 LEU A C 1
ATOM 615 O O . LEU A 1 86 ? -3.536 9.065 -0.571 1.00 96.31 86 LEU A O 1
ATOM 619 N N . ALA A 1 87 ? -1.706 10.136 -1.318 1.00 94.06 87 ALA A N 1
ATOM 620 C CA . ALA A 1 87 ? -1.645 11.107 -0.216 1.00 94.06 87 ALA A CA 1
ATOM 621 C C . ALA A 1 87 ? -2.999 11.769 0.087 1.00 94.06 87 ALA A C 1
ATOM 623 O O . ALA A 1 87 ? -3.465 11.735 1.222 1.00 94.06 87 ALA A O 1
ATOM 624 N N . ALA A 1 88 ? -3.694 12.279 -0.934 1.00 94.44 88 ALA A N 1
ATOM 625 C CA . ALA A 1 88 ? -5.002 12.913 -0.744 1.00 94.44 88 ALA A CA 1
ATOM 626 C C . ALA A 1 88 ? -6.065 11.950 -0.1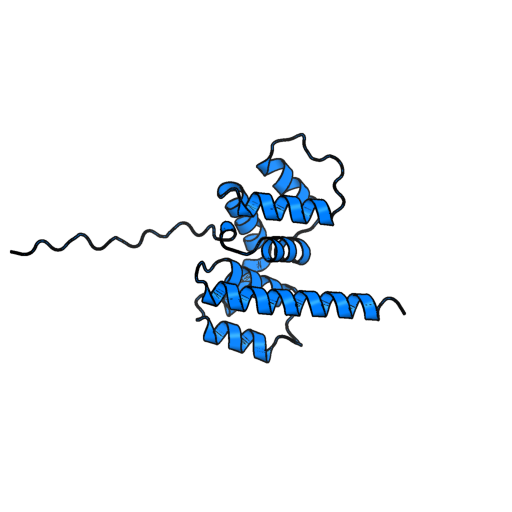74 1.00 94.44 88 ALA A C 1
ATOM 628 O O . ALA A 1 88 ? -6.905 12.354 0.626 1.00 94.44 88 ALA A O 1
ATOM 629 N N . ALA A 1 89 ? -6.020 10.673 -0.561 1.00 95.81 89 ALA A N 1
ATOM 630 C CA . ALA A 1 89 ? -6.937 9.649 -0.064 1.00 95.81 89 ALA A CA 1
ATOM 631 C C . ALA A 1 89 ? -6.528 9.100 1.315 1.00 95.81 89 ALA A C 1
ATOM 633 O O . ALA A 1 89 ? -7.357 8.488 1.987 1.00 95.81 89 ALA A O 1
ATOM 634 N N . ALA A 1 90 ? -5.276 9.312 1.732 1.00 94.69 90 ALA A N 1
ATOM 635 C CA . ALA A 1 90 ? -4.735 8.851 3.005 1.00 94.69 90 ALA A CA 1
ATOM 636 C C . ALA A 1 90 ? -5.041 9.796 4.173 1.00 94.69 90 ALA A C 1
ATOM 638 O O . ALA A 1 90 ? -5.104 9.332 5.309 1.00 94.69 90 ALA A O 1
ATOM 639 N N . VAL A 1 91 ? -5.316 11.080 3.902 1.00 94.75 91 VAL A N 1
ATOM 640 C CA . VAL A 1 91 ? -5.641 12.111 4.911 1.00 94.75 91 VAL A CA 1
ATOM 641 C C . VAL A 1 91 ? -6.614 11.635 6.009 1.00 94.75 91 VAL A C 1
ATOM 643 O O . VAL A 1 91 ? -6.354 11.907 7.179 1.00 94.75 91 VAL A O 1
ATOM 646 N N . PRO A 1 92 ? -7.707 10.894 5.724 1.00 94.19 92 PRO A N 1
ATOM 647 C CA . PRO A 1 92 ? -8.630 10.439 6.772 1.00 94.19 92 PRO A CA 1
ATOM 648 C C . PRO A 1 92 ? -8.028 9.431 7.770 1.00 94.19 92 PRO A C 1
ATOM 650 O O . PRO A 1 92 ? -8.592 9.231 8.851 1.00 94.19 92 PRO A O 1
ATOM 653 N N . PHE A 1 93 ? -6.929 8.772 7.398 1.00 94.44 93 PHE A N 1
ATOM 654 C CA . PHE A 1 93 ? -6.264 7.710 8.155 1.00 94.44 93 PHE A CA 1
ATOM 655 C C . PHE A 1 93 ? -5.000 8.199 8.875 1.00 94.44 93 PHE A C 1
ATOM 657 O O . PHE A 1 93 ? -4.539 7.550 9.812 1.00 94.44 93 PHE A O 1
ATOM 664 N N . GLU A 1 94 ? -4.430 9.328 8.456 1.00 90.94 94 GLU A N 1
ATOM 665 C CA . GLU A 1 94 ? -3.201 9.869 9.035 1.00 90.94 94 GLU A CA 1
ATOM 666 C C . GLU A 1 94 ? -3.376 10.247 10.513 1.00 90.94 94 GLU A C 1
ATOM 668 O O . GLU A 1 94 ? -4.394 10.805 10.925 1.00 90.94 94 GLU A O 1
ATOM 673 N N . GLY A 1 95 ? -2.378 9.904 11.334 1.00 89.56 95 GLY A N 1
ATOM 674 C CA . GLY A 1 95 ? -2.373 10.183 12.775 1.00 89.56 95 GLY A CA 1
ATOM 675 C C . GLY A 1 95 ? -3.387 9.382 13.602 1.00 89.56 95 GLY A C 1
ATOM 676 O O . GLY A 1 95 ? -3.461 9.572 14.816 1.00 89.56 95 GLY A O 1
ATOM 677 N N . ARG A 1 96 ? -4.162 8.485 12.980 1.00 94.19 96 ARG A N 1
ATOM 678 C CA . ARG A 1 96 ? -5.126 7.623 13.671 1.00 94.19 96 ARG A CA 1
ATOM 679 C C . ARG A 1 96 ? -4.426 6.496 14.415 1.00 94.19 96 ARG A C 1
ATOM 681 O O . ARG A 1 96 ? -3.472 5.888 13.932 1.00 94.19 96 ARG A O 1
ATOM 688 N N . SER A 1 97 ? -4.964 6.159 15.578 1.00 95.81 97 SER A N 1
ATOM 689 C CA . SER A 1 97 ? -4.564 4.972 16.324 1.00 95.81 97 SER A CA 1
ATOM 690 C C . SER A 1 97 ? -4.934 3.685 15.577 1.00 95.81 97 SER A C 1
ATOM 692 O O . SER A 1 97 ? -5.863 3.645 14.766 1.00 95.81 97 SER A O 1
ATOM 694 N N . LEU A 1 98 ? -4.261 2.581 15.918 1.00 95.81 98 LEU A N 1
ATOM 695 C CA . LEU A 1 98 ? -4.576 1.252 15.381 1.00 95.81 98 LEU A CA 1
ATOM 696 C C . LEU A 1 98 ? -6.063 0.888 15.541 1.00 95.81 98 LEU A C 1
ATOM 698 O O . LEU A 1 98 ? -6.652 0.285 14.647 1.00 95.81 98 LEU A O 1
ATOM 702 N N . VAL A 1 99 ? -6.659 1.248 16.683 1.00 97.31 99 VAL A N 1
ATOM 703 C CA . VAL A 1 99 ? -8.064 0.953 17.002 1.00 97.31 99 VAL A CA 1
ATOM 704 C C . VAL A 1 99 ? -9.001 1.731 16.083 1.00 97.31 99 VAL A C 1
ATOM 706 O O . VAL A 1 99 ? -9.944 1.152 15.548 1.00 97.31 99 VAL A O 1
ATOM 709 N N . GLU A 1 100 ? -8.725 3.013 15.845 1.00 97.81 100 GLU A N 1
ATOM 710 C CA . GLU A 1 100 ? -9.510 3.831 14.916 1.00 97.81 100 GLU A CA 1
ATOM 711 C C . GLU A 1 100 ? -9.416 3.299 13.484 1.00 97.81 100 GLU A C 1
ATOM 713 O O . GLU A 1 100 ? -10.439 3.166 12.817 1.00 97.81 100 GLU A O 1
ATOM 718 N N . LEU A 1 101 ? -8.218 2.930 13.020 1.00 97.12 101 LEU A N 1
ATOM 719 C CA . LEU A 1 101 ? -8.031 2.350 11.685 1.00 97.12 101 LEU A CA 1
ATOM 720 C C . LEU A 1 101 ? -8.770 1.016 11.531 1.00 97.12 101 LEU A C 1
ATOM 722 O O . LEU A 1 101 ? -9.425 0.786 10.513 1.00 97.12 101 LEU A O 1
ATOM 726 N N . ALA A 1 102 ? -8.716 0.156 12.551 1.00 97.12 102 ALA A N 1
ATOM 727 C CA . ALA A 1 102 ? -9.452 -1.104 12.563 1.00 97.12 102 ALA A CA 1
ATOM 728 C C . ALA A 1 102 ? -10.972 -0.880 12.533 1.00 97.12 102 ALA A C 1
ATOM 730 O O . ALA A 1 102 ? -11.671 -1.571 11.792 1.00 97.12 102 ALA A O 1
ATOM 731 N N . ALA A 1 103 ? -11.484 0.094 13.291 1.00 97.19 103 ALA A N 1
ATOM 732 C CA . ALA A 1 103 ? -12.903 0.444 13.295 1.00 97.19 103 ALA A CA 1
ATOM 733 C C . ALA A 1 103 ? -13.355 1.002 11.937 1.00 97.19 103 ALA A C 1
ATOM 735 O O . ALA A 1 103 ? -14.375 0.572 11.398 1.00 97.19 103 ALA A O 1
ATOM 736 N N . ILE A 1 104 ? -12.567 1.907 11.346 1.00 95.81 104 ILE A N 1
ATOM 737 C CA . ILE A 1 104 ? -12.818 2.452 10.006 1.00 95.81 104 ILE A CA 1
ATOM 738 C C . ILE A 1 104 ? -12.887 1.322 8.979 1.00 95.81 104 ILE A C 1
ATOM 740 O O . ILE A 1 104 ? -13.843 1.266 8.203 1.00 95.81 104 ILE A O 1
ATOM 744 N N . TRP A 1 105 ? -11.905 0.414 8.985 1.00 96.12 105 TRP A N 1
ATOM 745 C CA . TRP A 1 105 ? -11.914 -0.744 8.099 1.00 96.12 105 TRP A CA 1
ATOM 746 C C . TRP A 1 105 ? -13.153 -1.605 8.329 1.00 96.12 105 TRP A C 1
ATOM 748 O O . TRP A 1 105 ? -13.906 -1.850 7.396 1.00 96.12 105 TRP A O 1
ATOM 758 N N . HIS A 1 106 ? -13.417 -2.009 9.572 1.00 96.44 106 HIS A N 1
ATOM 759 C CA . HIS A 1 106 ? -14.535 -2.884 9.909 1.00 96.44 106 HIS A CA 1
ATOM 760 C C . HIS A 1 106 ? -15.886 -2.339 9.425 1.00 96.44 106 HIS A C 1
ATOM 762 O O . HIS A 1 106 ? -16.676 -3.088 8.854 1.00 96.44 106 HIS A O 1
ATOM 768 N N . HIS A 1 107 ? -16.134 -1.039 9.602 1.00 96.19 107 HIS A N 1
ATOM 769 C CA . HIS A 1 107 ? -17.390 -0.411 9.192 1.00 96.19 107 HIS A CA 1
ATOM 770 C C . HIS A 1 107 ? -17.506 -0.175 7.685 1.00 96.19 107 HIS A C 1
ATOM 772 O O . HIS A 1 107 ? -18.619 -0.084 7.171 1.00 96.19 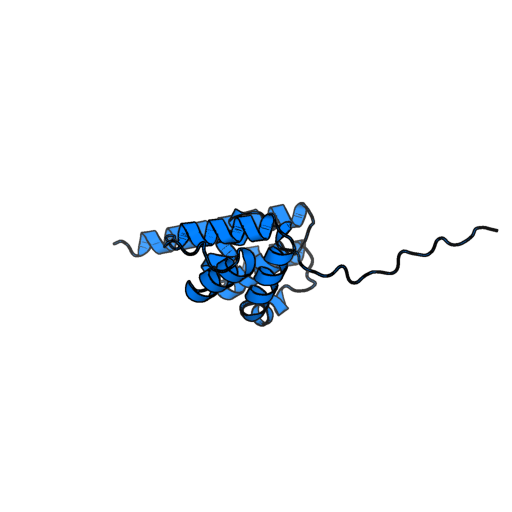107 HIS A O 1
ATOM 778 N N . ARG A 1 108 ? -16.382 -0.041 6.973 1.00 94.31 108 ARG A N 1
ATOM 779 C CA . ARG A 1 108 ? -16.379 0.360 5.559 1.00 94.31 108 ARG A CA 1
ATOM 780 C C . ARG A 1 108 ? -15.898 -0.725 4.606 1.00 94.31 108 ARG A C 1
ATOM 782 O O . ARG A 1 108 ? -16.017 -0.521 3.409 1.00 94.31 108 ARG A O 1
ATOM 789 N N . ARG A 1 109 ? -15.376 -1.861 5.072 1.00 92.69 109 ARG A N 1
ATOM 790 C CA . ARG A 1 109 ? -14.699 -2.872 4.232 1.00 92.69 109 ARG A CA 1
ATOM 791 C C . ARG A 1 109 ? -15.505 -3.358 3.029 1.00 92.69 109 ARG A C 1
ATOM 793 O O . ARG A 1 109 ? -14.896 -3.757 2.043 1.00 92.69 109 ARG A O 1
ATOM 800 N N . ASP A 1 110 ? -16.834 -3.291 3.078 1.00 91.31 110 ASP A N 1
ATOM 801 C CA . ASP A 1 110 ? -17.714 -3.720 1.986 1.00 91.31 110 ASP A CA 1
ATOM 802 C C . ASP A 1 110 ? -18.025 -2.593 0.984 1.00 91.31 110 ASP A C 1
ATOM 804 O O . ASP A 1 110 ? -18.271 -2.858 -0.192 1.00 91.31 110 ASP A O 1
ATOM 808 N N . THR A 1 111 ? -17.954 -1.330 1.415 1.00 91.88 111 THR A N 1
ATOM 809 C CA . THR A 1 111 ? -18.337 -0.136 0.633 1.00 91.88 111 THR A CA 1
ATOM 810 C C . THR A 1 111 ? -17.171 0.799 0.321 1.00 91.88 111 THR A C 1
ATOM 812 O O . THR A 1 111 ? -17.322 1.749 -0.442 1.00 91.88 111 THR A O 1
ATOM 815 N N . ILE A 1 112 ? -16.000 0.552 0.907 1.00 92.06 112 ILE A N 1
AT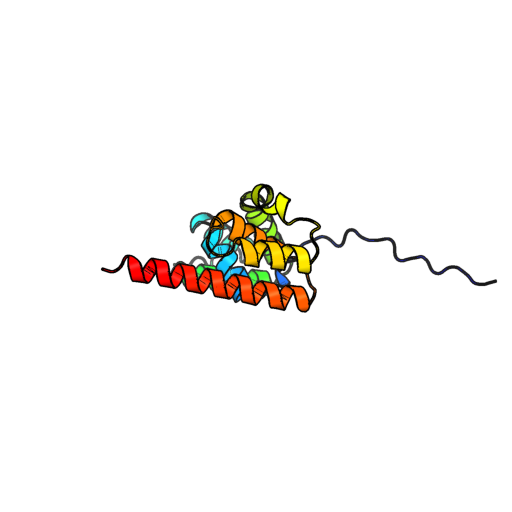OM 816 C CA . ILE A 1 112 ? -14.804 1.359 0.708 1.00 92.06 112 ILE A CA 1
ATOM 817 C C . ILE A 1 112 ? -14.346 1.257 -0.745 1.00 92.06 112 ILE A C 1
ATOM 819 O O . ILE A 1 112 ? -14.207 0.161 -1.302 1.00 92.06 112 ILE A O 1
ATOM 823 N N . GLU A 1 113 ? -14.118 2.422 -1.346 1.00 91.69 113 GLU A N 1
ATOM 824 C CA . GLU A 1 113 ? -13.590 2.536 -2.698 1.00 91.69 113 GLU A CA 1
ATOM 825 C C . GLU A 1 113 ? -12.170 1.955 -2.777 1.00 91.69 113 GLU A C 1
ATOM 827 O O . GLU A 1 113 ? -11.397 2.105 -1.823 1.00 91.69 113 GLU A O 1
ATOM 832 N N . PRO A 1 114 ? -11.773 1.355 -3.916 1.00 90.62 114 PRO A N 1
ATOM 833 C CA . PRO A 1 114 ? -10.454 0.739 -4.067 1.00 90.62 114 PRO A CA 1
ATOM 834 C C . PRO A 1 114 ? -9.291 1.671 -3.707 1.00 90.62 114 PRO A C 1
ATOM 836 O O . PRO A 1 114 ? -8.378 1.266 -2.992 1.00 90.62 114 PRO A O 1
ATOM 839 N N . ARG A 1 115 ? -9.354 2.943 -4.127 1.00 93.00 115 ARG A N 1
ATOM 840 C CA . ARG A 1 115 ? -8.310 3.937 -3.832 1.00 93.00 115 ARG A CA 1
ATOM 841 C C . ARG A 1 115 ? -8.215 4.260 -2.341 1.00 93.00 115 ARG A C 1
ATOM 843 O O . ARG A 1 115 ? -7.115 4.378 -1.814 1.00 93.00 115 ARG A O 1
ATOM 850 N N . ALA A 1 116 ? -9.349 4.364 -1.650 1.00 94.38 116 ALA A N 1
ATOM 851 C CA . ALA A 1 116 ? -9.374 4.576 -0.205 1.00 94.38 116 ALA A CA 1
ATOM 852 C C . ALA A 1 116 ? -8.862 3.342 0.559 1.00 94.38 116 ALA A C 1
ATOM 854 O O . ALA A 1 116 ? -8.161 3.486 1.557 1.00 94.38 116 ALA A O 1
ATOM 855 N N . ALA A 1 117 ? -9.156 2.131 0.075 1.00 94.75 117 ALA A N 1
ATOM 856 C CA . ALA A 1 117 ? -8.617 0.896 0.642 1.00 94.75 117 ALA A CA 1
ATOM 857 C C . ALA A 1 117 ? -7.093 0.790 0.449 1.00 94.75 117 ALA A C 1
ATOM 859 O O . ALA A 1 117 ? -6.384 0.443 1.391 1.00 94.75 117 ALA A O 1
ATOM 860 N N . ALA A 1 118 ? -6.583 1.146 -0.737 1.00 95.19 118 ALA A N 1
ATOM 861 C CA . ALA A 1 118 ? -5.149 1.219 -1.011 1.00 95.19 118 ALA A CA 1
ATOM 862 C C . ALA A 1 118 ? -4.457 2.276 -0.136 1.00 95.19 118 ALA A C 1
ATOM 864 O O . ALA A 1 118 ? -3.404 2.003 0.430 1.00 95.19 118 ALA A O 1
ATOM 865 N N . ALA A 1 119 ? -5.074 3.446 0.047 1.00 96.12 119 ALA A N 1
ATOM 866 C CA . ALA A 1 119 ? -4.555 4.489 0.927 1.00 96.12 119 ALA A CA 1
ATOM 867 C C . ALA A 1 119 ? -4.513 4.049 2.400 1.00 96.12 119 ALA A C 1
ATOM 869 O O . ALA A 1 119 ? -3.499 4.256 3.058 1.00 96.12 119 ALA A O 1
ATOM 870 N N . LEU A 1 120 ? -5.551 3.368 2.902 1.00 96.00 120 LEU A N 1
ATOM 871 C CA . LEU A 1 120 ? -5.530 2.775 4.243 1.00 96.00 120 LEU A CA 1
ATOM 872 C C . LEU A 1 120 ? -4.411 1.735 4.375 1.00 96.00 120 LEU A C 1
ATOM 874 O O . LEU A 1 120 ? -3.668 1.748 5.354 1.00 96.00 120 LEU A O 1
ATOM 878 N N . LEU A 1 121 ? -4.286 0.833 3.397 1.00 95.69 121 LEU A N 1
ATOM 879 C CA . LEU A 1 121 ? -3.242 -0.188 3.393 1.00 95.69 121 LEU A CA 1
ATOM 880 C C . LEU A 1 121 ? -1.845 0.445 3.352 1.00 95.69 121 LEU A C 1
ATOM 882 O O . LEU A 1 121 ? -0.955 -0.029 4.048 1.00 95.69 121 LEU A O 1
ATOM 886 N N . TRP A 1 122 ? -1.668 1.537 2.607 1.00 95.56 122 TRP A N 1
ATOM 887 C CA . TRP A 1 122 ? -0.431 2.312 2.561 1.00 95.56 122 TRP A CA 1
ATOM 888 C C . TRP A 1 122 ? -0.125 2.975 3.910 1.00 95.56 122 TRP A C 1
ATOM 890 O O . TRP A 1 122 ? 0.985 2.822 4.413 1.00 95.56 122 TRP A O 1
ATOM 900 N N . THR A 1 123 ? -1.104 3.607 4.567 1.00 94.44 123 THR A N 1
ATOM 901 C CA . THR A 1 123 ? -0.946 4.129 5.939 1.00 94.44 123 THR A CA 1
ATOM 902 C C . THR A 1 123 ? -0.521 3.021 6.904 1.00 94.44 123 THR A C 1
ATOM 904 O O . THR A 1 123 ? 0.446 3.182 7.645 1.00 94.44 123 THR A O 1
ATOM 907 N N . LEU A 1 124 ? -1.183 1.860 6.853 1.00 94.38 124 LEU A N 1
ATOM 908 C CA . LEU A 1 124 ? -0.824 0.708 7.680 1.00 94.38 124 LEU A CA 1
ATOM 909 C C . LEU A 1 124 ? 0.565 0.175 7.348 1.00 94.38 124 LEU A C 1
ATOM 911 O O . LEU A 1 124 ? 1.291 -0.183 8.264 1.00 94.38 124 LEU A O 1
ATOM 915 N N . ALA A 1 125 ? 0.957 0.111 6.074 1.00 92.94 125 ALA A N 1
ATOM 916 C CA . ALA A 1 125 ? 2.262 -0.359 5.607 1.00 92.94 125 ALA A CA 1
ATOM 917 C C . ALA A 1 125 ? 3.425 0.495 6.123 1.00 92.94 125 ALA A C 1
ATOM 919 O O . ALA A 1 125 ? 4.538 -0.010 6.219 1.00 92.94 125 ALA A O 1
ATOM 920 N N . ARG A 1 126 ? 3.160 1.737 6.541 1.00 90.88 126 ARG A N 1
ATOM 921 C CA . ARG A 1 126 ? 4.192 2.656 7.020 1.00 90.88 126 ARG A CA 1
ATOM 922 C C . ARG A 1 126 ? 4.515 2.543 8.521 1.00 90.88 126 ARG A C 1
ATOM 924 O O . ARG A 1 126 ? 5.481 3.131 8.996 1.00 90.88 126 ARG A O 1
ATOM 931 N N . GLU A 1 127 ? 3.736 1.764 9.268 1.00 90.50 127 GLU A N 1
ATOM 932 C CA . GLU A 1 127 ? 3.839 1.665 10.730 1.00 90.50 127 GLU A CA 1
ATOM 933 C C . GLU A 1 127 ? 4.647 0.439 11.203 1.00 90.50 127 GLU A C 1
ATOM 935 O O . GLU A 1 127 ? 4.174 -0.692 11.102 1.00 90.50 127 GLU A O 1
ATOM 940 N N . PRO A 1 128 ? 5.856 0.567 11.766 1.00 84.44 128 PRO A N 1
ATOM 941 C CA . PRO A 1 128 ? 6.735 -0.585 12.019 1.00 84.44 128 PRO A CA 1
ATOM 942 C C . PRO A 1 128 ? 6.229 -1.565 13.103 1.00 84.44 128 PRO A C 1
ATOM 944 O O . PRO A 1 128 ? 6.798 -2.640 13.286 1.00 84.44 128 PRO A O 1
ATOM 947 N N . SER A 1 129 ? 5.160 -1.230 13.830 1.00 88.75 129 SER A N 1
ATOM 948 C CA . SER A 1 129 ? 4.648 -2.015 14.959 1.00 88.75 129 SER A CA 1
ATOM 949 C C . SER A 1 129 ? 4.037 -3.372 14.547 1.00 88.75 129 SER A C 1
ATOM 951 O O . SER A 1 129 ? 3.197 -3.420 13.641 1.00 88.75 129 SER A O 1
ATOM 953 N N . PRO A 1 130 ? 4.328 -4.482 15.264 1.00 89.75 130 PRO A N 1
ATOM 954 C CA . PRO A 1 130 ? 3.740 -5.802 14.993 1.00 89.75 130 PRO A CA 1
ATOM 955 C C . PRO A 1 130 ? 2.205 -5.828 14.978 1.00 89.75 130 PRO A C 1
ATOM 957 O O . PRO A 1 130 ? 1.596 -6.593 14.227 1.00 89.75 130 PRO A O 1
ATOM 960 N N . SER A 1 131 ? 1.560 -4.986 15.789 1.00 92.06 131 SER A N 1
ATOM 961 C CA . SER A 1 131 ? 0.097 -4.889 15.835 1.00 92.06 131 SER A CA 1
ATOM 962 C C . SER A 1 131 ? -0.469 -4.272 14.553 1.00 92.06 131 SER A C 1
ATOM 964 O O . SER A 1 131 ? -1.470 -4.761 14.026 1.00 92.06 131 SER A O 1
ATOM 966 N N . PHE A 1 132 ? 0.219 -3.272 13.994 1.00 93.06 132 PHE A N 1
ATOM 967 C CA . PHE A 1 132 ? -0.104 -2.712 12.680 1.00 93.06 132 PHE A CA 1
ATOM 968 C C . PHE A 1 132 ? 0.131 -3.733 11.565 1.00 93.06 132 PHE A C 1
ATOM 970 O O . PHE A 1 132 ? -0.740 -3.894 10.715 1.00 93.06 132 PHE A O 1
ATOM 977 N N . ARG A 1 133 ? 1.213 -4.526 11.627 1.00 91.69 133 ARG A N 1
ATOM 978 C CA . ARG A 1 133 ? 1.457 -5.641 10.684 1.00 91.69 133 ARG A CA 1
ATOM 979 C C . ARG A 1 133 ? 0.359 -6.708 10.709 1.00 91.69 133 ARG A C 1
ATOM 981 O O . ARG A 1 133 ? 0.088 -7.378 9.712 1.00 91.69 133 ARG A O 1
ATOM 988 N N . ARG A 1 134 ? -0.278 -6.935 11.862 1.00 93.31 134 ARG A N 1
ATOM 989 C CA . ARG A 1 134 ? -1.421 -7.856 11.950 1.00 93.31 134 ARG A CA 1
ATOM 990 C C . ARG A 1 134 ? -2.643 -7.285 11.234 1.00 93.31 134 ARG A C 1
ATOM 992 O O . ARG A 1 134 ? -3.260 -8.016 10.465 1.00 93.31 134 ARG A O 1
ATOM 999 N N . LEU A 1 135 ? -2.966 -6.014 11.466 1.00 94.69 135 LEU A N 1
ATOM 1000 C CA . LEU A 1 135 ? -4.092 -5.356 10.803 1.00 94.69 135 LEU A CA 1
ATOM 1001 C C . LEU A 1 135 ? -3.863 -5.227 9.290 1.00 94.69 135 LEU A C 1
ATOM 1003 O O . LEU A 1 135 ? -4.748 -5.581 8.522 1.00 94.69 135 LEU A O 1
ATOM 1007 N N . GLU A 1 136 ? -2.663 -4.822 8.869 1.00 95.19 136 GLU A N 1
ATOM 1008 C CA . GLU A 1 136 ? -2.216 -4.789 7.468 1.00 95.19 136 GLU A CA 1
ATOM 1009 C C . GLU A 1 136 ? -2.539 -6.105 6.746 1.00 95.19 136 GLU A C 1
ATOM 1011 O O . GLU A 1 136 ? -3.213 -6.088 5.721 1.00 95.19 136 GLU A O 1
ATOM 1016 N N . ARG A 1 137 ? -2.135 -7.256 7.303 1.00 93.81 137 ARG A N 1
ATOM 1017 C CA . ARG A 1 137 ? -2.403 -8.574 6.697 1.00 93.81 137 ARG A CA 1
ATOM 1018 C C . ARG A 1 137 ? -3.891 -8.905 6.586 1.00 93.81 137 ARG A C 1
ATOM 1020 O O . ARG A 1 137 ? -4.293 -9.527 5.607 1.00 93.81 137 ARG A O 1
ATOM 1027 N N . ILE A 1 138 ? -4.698 -8.518 7.576 1.00 94.75 138 ILE A N 1
ATOM 1028 C CA . ILE A 1 138 ? -6.155 -8.729 7.548 1.00 94.75 138 ILE A CA 1
ATOM 1029 C C . ILE A 1 138 ? -6.774 -7.902 6.419 1.00 94.75 138 ILE A C 1
ATOM 1031 O O . ILE A 1 138 ? -7.482 -8.451 5.578 1.00 94.75 138 ILE A O 1
ATOM 1035 N N . VAL A 1 139 ? -6.458 -6.605 6.372 1.00 95.06 139 VAL A N 1
ATOM 1036 C CA . VAL A 1 139 ? -6.956 -5.676 5.348 1.00 95.06 139 VAL A CA 1
ATOM 1037 C C . VAL A 1 139 ? -6.546 -6.148 3.952 1.00 95.06 139 VAL A C 1
ATOM 1039 O O . VAL A 1 139 ? -7.392 -6.293 3.074 1.00 95.06 139 VAL A O 1
ATOM 1042 N N . ALA A 1 140 ? -5.266 -6.465 3.760 1.00 94.50 140 ALA A N 1
ATOM 1043 C CA . ALA A 1 140 ? -4.726 -6.970 2.501 1.00 94.50 140 ALA A CA 1
ATOM 1044 C C . ALA A 1 140 ? -5.432 -8.251 2.028 1.00 94.50 140 ALA A C 1
ATOM 1046 O O . ALA A 1 140 ? -5.868 -8.338 0.875 1.00 94.50 140 ALA A O 1
ATOM 1047 N N . GLY A 1 141 ? -5.612 -9.216 2.938 1.00 93.94 141 GLY A N 1
ATOM 1048 C CA . GLY A 1 141 ? -6.307 -10.471 2.659 1.00 93.94 141 GLY A CA 1
ATOM 1049 C C . GLY A 1 141 ? -7.766 -10.264 2.252 1.00 93.94 141 GLY A C 1
ATOM 1050 O O . GLY A 1 141 ? -8.221 -10.855 1.274 1.00 93.94 141 GLY A O 1
ATOM 1051 N N . GLU A 1 142 ? -8.495 -9.387 2.944 1.00 94.12 142 GLU A N 1
ATOM 1052 C CA . GLU A 1 142 ? -9.884 -9.065 2.601 1.00 94.12 142 GLU A CA 1
ATOM 1053 C C . GLU A 1 142 ? -9.997 -8.331 1.253 1.00 94.12 142 GLU A C 1
ATOM 1055 O O . GLU A 1 142 ? -10.863 -8.678 0.445 1.00 94.12 142 GLU A O 1
ATOM 1060 N N . ILE A 1 143 ? -9.097 -7.385 0.952 1.00 91.94 143 ILE A N 1
ATOM 1061 C CA . ILE A 1 143 ? -9.034 -6.739 -0.372 1.00 91.94 143 ILE A CA 1
ATOM 1062 C C . ILE A 1 143 ? -8.771 -7.788 -1.465 1.00 91.94 143 ILE A C 1
ATOM 1064 O O . ILE A 1 143 ? -9.455 -7.792 -2.490 1.00 91.94 143 ILE A O 1
ATOM 1068 N N . GLY A 1 144 ? -7.822 -8.705 -1.244 1.00 89.25 144 GLY A N 1
ATOM 1069 C CA . GLY A 1 144 ? -7.488 -9.767 -2.197 1.00 89.25 144 GLY A CA 1
ATOM 1070 C C . GLY A 1 144 ? -8.659 -10.719 -2.456 1.00 89.25 144 GLY A C 1
ATOM 1071 O O . GLY A 1 144 ? -8.968 -11.031 -3.606 1.00 89.25 144 GLY A O 1
ATOM 1072 N N . LEU A 1 145 ? -9.376 -11.122 -1.401 1.00 87.81 145 LEU A N 1
ATOM 1073 C CA . LEU A 1 145 ? -10.585 -11.944 -1.515 1.00 87.81 145 LEU A CA 1
ATOM 1074 C C . LEU A 1 145 ? -11.700 -11.231 -2.289 1.00 87.81 145 LEU A C 1
ATOM 1076 O O . LEU A 1 145 ? -12.363 -11.861 -3.114 1.00 87.81 145 LEU A O 1
ATOM 1080 N N . ARG A 1 146 ? -11.908 -9.928 -2.054 1.00 86.56 146 ARG A N 1
ATOM 1081 C CA . ARG A 1 146 ? -12.889 -9.132 -2.811 1.00 86.56 146 ARG A CA 1
ATOM 1082 C C . ARG A 1 146 ? -12.525 -9.073 -4.292 1.00 86.56 146 ARG A C 1
ATOM 1084 O O . ARG A 1 146 ? -13.386 -9.345 -5.123 1.00 86.56 146 ARG A O 1
ATOM 1091 N N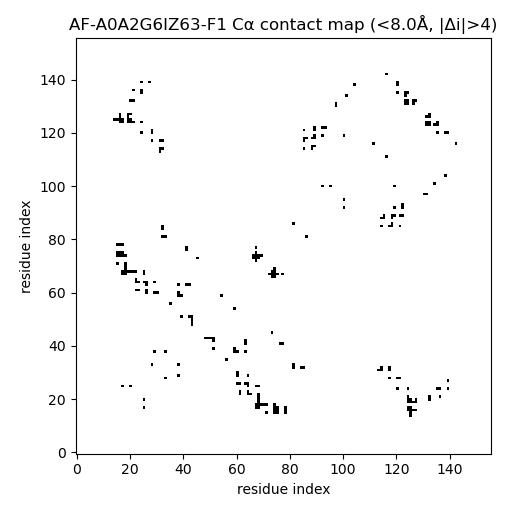 . ALA A 1 147 ? -11.262 -8.799 -4.620 1.00 84.25 147 ALA A N 1
ATOM 1092 C CA . ALA A 1 147 ? -10.794 -8.779 -6.005 1.00 84.25 147 ALA A CA 1
ATOM 1093 C C . ALA A 1 147 ? -11.013 -10.134 -6.706 1.00 84.25 147 ALA A C 1
ATOM 1095 O O . ALA A 1 147 ? -11.533 -10.174 -7.821 1.00 84.25 147 ALA A O 1
ATOM 1096 N N . ALA A 1 148 ? -10.698 -11.245 -6.030 1.00 84.50 148 ALA A N 1
ATOM 1097 C CA . ALA A 1 148 ? -10.914 -12.590 -6.560 1.00 84.50 148 ALA A CA 1
ATOM 1098 C C . ALA A 1 148 ? -12.401 -12.895 -6.812 1.00 84.50 148 ALA A C 1
ATOM 1100 O O . ALA A 1 148 ? -12.749 -13.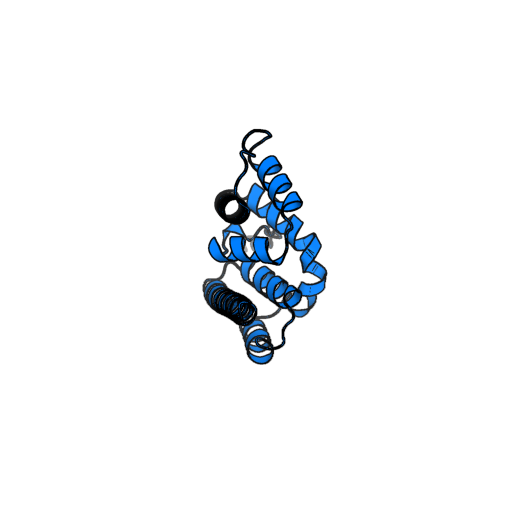437 -7.859 1.00 84.50 148 ALA A O 1
ATOM 1101 N N . ARG A 1 149 ? -13.292 -12.514 -5.885 1.00 84.50 149 ARG A N 1
ATOM 1102 C CA . ARG A 1 149 ? -14.746 -12.685 -6.056 1.00 84.50 149 ARG A CA 1
ATOM 1103 C C . ARG A 1 149 ? -15.287 -11.861 -7.218 1.00 84.50 149 ARG A C 1
ATOM 1105 O O . ARG A 1 149 ? -16.058 -12.392 -8.011 1.00 84.50 149 ARG A O 1
ATOM 1112 N N . SER A 1 150 ? -14.865 -10.602 -7.337 1.00 81.00 150 SER A N 1
ATOM 1113 C CA . SER A 1 150 ? -15.246 -9.754 -8.467 1.00 81.00 150 SER A CA 1
ATOM 1114 C C . SER A 1 150 ? -14.804 -10.376 -9.786 1.00 81.00 150 SER A C 1
ATOM 1116 O O . SER A 1 150 ? -15.607 -10.457 -10.703 1.00 81.00 150 SER A O 1
ATOM 1118 N N . PHE A 1 151 ? -13.574 -10.888 -9.876 1.00 77.69 151 PHE A N 1
ATOM 1119 C CA . PHE A 1 151 ? -13.097 -11.558 -11.086 1.00 77.69 151 PHE A CA 1
ATOM 1120 C C . PHE A 1 151 ? -13.937 -12.790 -11.449 1.00 77.69 151 PHE A C 1
ATOM 1122 O O . PHE A 1 151 ? -14.326 -12.939 -12.603 1.00 77.69 151 PHE A O 1
ATOM 1129 N N . SER A 1 152 ? -14.264 -13.647 -10.476 1.00 76.50 152 SER A N 1
ATOM 1130 C CA . SER A 1 152 ? -15.105 -14.828 -10.720 1.00 76.50 152 SER A CA 1
ATOM 1131 C C . SER A 1 152 ? -16.517 -14.468 -11.182 1.00 76.50 152 SER A C 1
ATOM 1133 O O . SER A 1 152 ? -17.043 -15.141 -12.056 1.00 76.50 152 SER A O 1
ATOM 1135 N N . ALA A 1 153 ? -17.107 -13.393 -10.653 1.00 73.62 153 ALA A N 1
ATOM 1136 C CA . ALA A 1 153 ? -18.453 -12.950 -11.025 1.00 73.62 153 ALA A CA 1
ATOM 1137 C C . ALA A 1 153 ? -18.565 -12.379 -12.456 1.00 73.62 153 ALA A C 1
ATOM 1139 O O . ALA A 1 153 ? -19.674 -12.188 -12.933 1.00 73.62 153 ALA A O 1
ATOM 1140 N N . HIS A 1 154 ? -17.443 -12.088 -13.127 1.00 60.69 154 HIS A N 1
ATOM 1141 C CA . HIS A 1 154 ? -17.404 -11.562 -14.503 1.00 60.69 154 HIS A CA 1
ATOM 1142 C C . HIS A 1 154 ? -16.950 -12.615 -15.533 1.00 60.69 154 HIS A C 1
ATOM 1144 O O . HIS A 1 154 ? -16.605 -12.264 -16.662 1.00 60.69 154 HIS A O 1
ATOM 1150 N N . ARG A 1 155 ? -16.865 -13.894 -15.141 1.00 55.19 155 ARG A N 1
ATOM 1151 C CA . ARG A 1 155 ? -16.524 -15.010 -16.044 1.00 55.19 155 ARG A CA 1
ATOM 1152 C C . ARG A 1 155 ? -17.741 -15.778 -16.566 1.00 55.19 155 ARG A C 1
ATOM 1154 O O . ARG A 1 155 ? -17.539 -16.662 -17.398 1.00 55.19 155 ARG A O 1
ATOM 1161 N N . ASP A 1 156 ? -18.931 -15.419 -16.097 1.00 45.62 156 ASP A N 1
ATOM 1162 C CA . ASP A 1 156 ? -20.232 -15.923 -16.549 1.00 45.62 156 ASP A CA 1
ATOM 1163 C C . ASP A 1 156 ? -20.899 -14.899 -17.482 1.00 45.62 156 ASP A C 1
ATOM 1165 O O . ASP A 1 156 ? -21.615 -15.332 -18.413 1.00 45.62 156 ASP A O 1
#

Sequence (156 aa):
MCRPEPSAVFAPLLASPLSAASEGVIEQLIGLTLNALEVSALLDATHGAGSADELRPVAAYRRLARVARDDFAAGARLDGALAGHLAAAAVPFEGRSLVELAAIWHHRRDTIEPRAAAALLWTLAREPSPSFRRLERIVAGEIGLRAARSFSAHRD

Solvent-accessible surface area (backbone atoms only — not comparable to full-atom values): 9047 Å² total; per-residue (Å²): 136,84,78,81,73,81,73,78,73,80,64,81,70,79,85,54,36,47,43,73,33,55,54,70,53,45,24,47,48,42,72,76,72,53,54,73,68,58,52,50,53,54,48,37,74,68,71,46,91,85,73,81,68,88,57,56,70,71,56,45,36,49,50,48,18,47,45,19,41,76,32,70,70,43,13,33,52,51,50,53,56,47,43,79,75,26,45,84,54,23,58,90,56,60,94,55,53,73,66,56,52,50,49,54,43,70,79,30,69,91,76,54,50,70,65,46,50,47,12,47,46,51,59,34,31,50,44,83,47,71,71,39,52,53,51,36,52,52,53,50,51,52,53,51,52,51,53,53,51,56,55,61,71,72,75,120

Secondary structure (DSSP, 8-state):
-PPPP------------GGGS-HHHHHHHHHHH--HHHHHHHHHHHH-SS--S---HHHHHHHHHHHHHH-HHHHHHHHHHHHHHHHHHHTTTTT--HHHHHHHHHHHTTT--HHHHHHHHHHHHT---HHHHHHHHHHHHHHHHHHHHHHHHT--

pLDDT: mean 83.41, std 16.91, range [37.75, 97.81]